Protein AF-S7VT51-F1 (afdb_monomer_lite)

Organism: NCBI:txid641526

Sequence (174 aa):
MLKELVNNEMNLPDLIRAFTEAAMELFPDYYGIKNATAALIGIPNNLDWDGMWDFLADYFRSNHGKEINEYSAKSIKVFSSIRHERFEDGVLTSESEVDRVINITFDNENNILVSIAPSLSPKKAAFKSGSEYKKSYVGFDPDYLFTVSFDDFNEIDSFMLEMPNRKLKIVYYD

pLDDT: mean 81.81, std 14.47, range [35.56, 97.94]

Structure (mmCIF, N/CA/C/O backbone):
data_AF-S7VT51-F1
#
_entry.id   AF-S7VT51-F1
#
loop_
_atom_site.group_PDB
_atom_site.id
_atom_site.type_symbol
_atom_site.label_atom_id
_atom_site.label_alt_id
_atom_site.label_comp_id
_atom_site.label_asym_id
_atom_site.label_entity_id
_atom_site.label_seq_id
_atom_site.pdbx_PDB_ins_code
_atom_site.Cartn_x
_atom_site.Cartn_y
_atom_site.Cartn_z
_atom_site.occupancy
_atom_site.B_iso_or_equiv
_atom_site.auth_seq_id
_atom_site.auth_comp_id
_atom_site.auth_asym_id
_atom_site.auth_atom_id
_atom_site.pdbx_PDB_model_num
ATOM 1 N N . MET A 1 1 ? 9.869 -3.082 -9.161 1.00 40.09 1 MET A N 1
ATOM 2 C CA . MET A 1 1 ? 8.892 -2.845 -10.251 1.00 40.09 1 MET A CA 1
ATOM 3 C C . MET A 1 1 ? 8.709 -4.031 -11.206 1.00 40.09 1 MET A C 1
ATOM 5 O O . MET A 1 1 ? 7.682 -4.681 -11.109 1.00 40.09 1 MET A O 1
ATOM 9 N N . LEU A 1 2 ? 9.660 -4.382 -12.090 1.00 35.56 2 LEU A N 1
ATOM 10 C CA . LEU A 1 2 ? 9.499 -5.558 -12.978 1.00 35.56 2 LEU A CA 1
ATOM 11 C C . LEU A 1 2 ? 9.599 -6.888 -12.214 1.00 35.56 2 LEU A C 1
ATOM 13 O O . LEU A 1 2 ? 8.804 -7.781 -12.460 1.00 35.56 2 LEU A O 1
ATOM 17 N N . LYS A 1 3 ? 10.484 -6.976 -11.210 1.00 37.00 3 LYS A N 1
ATOM 18 C CA . LYS A 1 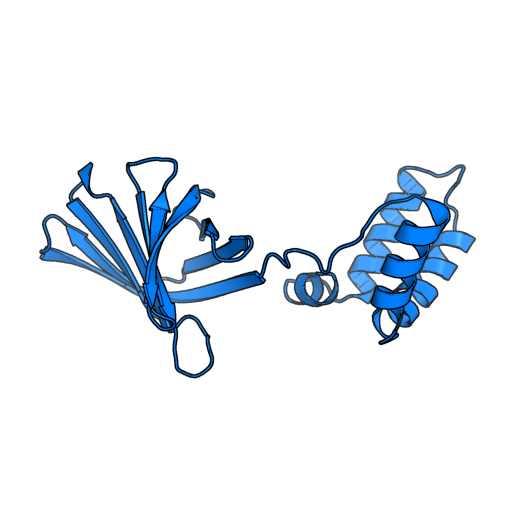3 ? 10.567 -8.135 -10.300 1.00 37.00 3 LYS A CA 1
ATOM 19 C C . LYS A 1 3 ? 9.333 -8.310 -9.396 1.00 37.00 3 LYS A C 1
ATOM 21 O O . LYS A 1 3 ? 9.067 -9.417 -8.961 1.00 37.00 3 LYS A O 1
ATOM 26 N N . GLU A 1 4 ? 8.560 -7.252 -9.146 1.00 42.16 4 GLU A N 1
ATOM 27 C CA . GLU A 1 4 ? 7.354 -7.310 -8.294 1.00 42.16 4 GLU A CA 1
ATOM 28 C C . GLU A 1 4 ? 6.089 -7.645 -9.096 1.00 42.16 4 GLU A C 1
ATOM 30 O O . GLU A 1 4 ? 5.199 -8.311 -8.580 1.00 42.16 4 GLU A O 1
ATOM 35 N N . LEU A 1 5 ? 6.031 -7.267 -10.380 1.00 40.69 5 LEU A N 1
ATOM 36 C CA . LEU A 1 5 ? 4.978 -7.706 -11.308 1.00 40.69 5 LEU A CA 1
ATOM 37 C C . LEU A 1 5 ? 5.029 -9.216 -11.604 1.00 40.69 5 LEU A C 1
ATOM 39 O O . LEU A 1 5 ? 4.031 -9.783 -12.031 1.00 40.69 5 LEU A O 1
ATOM 43 N N . VAL A 1 6 ? 6.169 -9.865 -11.351 1.00 47.66 6 VAL A N 1
ATOM 44 C CA . VAL A 1 6 ? 6.380 -11.312 -11.548 1.00 47.66 6 VAL A CA 1
ATOM 45 C C . VAL A 1 6 ? 5.708 -12.158 -10.455 1.00 47.66 6 VAL A C 1
ATOM 47 O O . VAL A 1 6 ? 5.548 -13.363 -10.628 1.00 47.66 6 VAL A O 1
ATOM 50 N N . ASN A 1 7 ? 5.251 -11.542 -9.358 1.00 45.38 7 ASN A N 1
ATOM 51 C CA . ASN A 1 7 ? 4.660 -12.256 -8.223 1.00 45.38 7 ASN A CA 1
ATOM 52 C C . ASN A 1 7 ? 3.127 -12.375 -8.251 1.00 45.38 7 ASN A C 1
ATOM 54 O O . ASN A 1 7 ? 2.559 -12.866 -7.283 1.00 45.38 7 ASN A O 1
ATOM 58 N N . ASN A 1 8 ? 2.447 -11.998 -9.340 1.00 47.66 8 ASN A N 1
ATOM 59 C CA . ASN A 1 8 ? 1.033 -12.339 -9.533 1.00 47.66 8 ASN A CA 1
ATOM 60 C C . ASN A 1 8 ? 0.776 -12.833 -10.970 1.00 47.66 8 ASN A C 1
ATOM 62 O O . ASN A 1 8 ? 0.739 -12.065 -11.927 1.00 47.66 8 ASN A O 1
ATOM 66 N N . GLU A 1 9 ? 0.622 -14.155 -11.076 1.00 53.66 9 GLU A N 1
ATOM 67 C CA . GLU A 1 9 ? 0.095 -14.969 -12.189 1.00 53.66 9 GLU A CA 1
ATOM 68 C C . GLU A 1 9 ? 0.837 -15.022 -13.544 1.00 53.66 9 GLU A C 1
ATOM 70 O O . GLU A 1 9 ? 0.555 -15.931 -14.324 1.00 53.66 9 GLU A O 1
ATOM 75 N N . MET A 1 10 ? 1.846 -14.186 -13.823 1.00 50.75 10 MET A N 1
ATOM 76 C CA . MET A 1 10 ? 2.721 -14.359 -15.001 1.00 50.75 10 MET A CA 1
ATOM 77 C C . MET A 1 10 ? 4.202 -14.325 -14.633 1.00 50.75 10 MET A C 1
ATOM 79 O O . MET A 1 10 ? 4.702 -13.346 -14.083 1.00 50.75 10 MET A O 1
ATOM 83 N N . ASN A 1 11 ? 4.934 -15.378 -15.005 1.00 72.12 11 ASN A N 1
ATOM 84 C CA . ASN A 1 11 ? 6.390 -15.374 -14.904 1.00 72.12 11 ASN A CA 1
ATOM 85 C C . ASN A 1 11 ? 6.992 -14.320 -15.868 1.00 72.12 11 ASN A C 1
ATOM 87 O O . ASN A 1 11 ? 6.387 -13.952 -16.876 1.00 72.12 11 ASN A O 1
ATOM 91 N N . LEU A 1 12 ? 8.192 -13.813 -15.558 1.00 69.88 12 LEU A N 1
ATOM 92 C CA . LEU A 1 12 ? 8.875 -12.786 -16.363 1.00 69.88 12 LEU A CA 1
ATOM 93 C C . LEU A 1 12 ? 8.956 -13.135 -17.870 1.00 69.88 12 LEU A C 1
ATOM 95 O O . LEU A 1 12 ? 8.692 -12.250 -18.686 1.00 69.88 12 LEU A O 1
ATOM 99 N N . PRO A 1 13 ? 9.263 -14.386 -18.272 1.00 77.19 13 PRO A N 1
ATOM 100 C CA . PRO A 1 13 ? 9.205 -14.799 -19.675 1.00 77.19 13 PRO A CA 1
ATOM 101 C C . PRO A 1 13 ? 7.842 -14.590 -20.349 1.00 77.19 13 PRO A C 1
ATOM 103 O O . PRO A 1 13 ? 7.794 -14.087 -21.472 1.00 77.19 13 PRO A O 1
ATOM 106 N N . ASP A 1 14 ? 6.743 -14.935 -19.678 1.00 78.69 14 ASP A N 1
ATOM 107 C CA . ASP A 1 14 ? 5.386 -14.768 -20.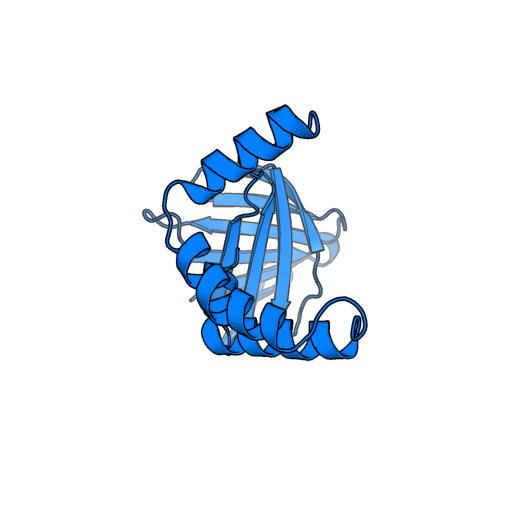205 1.00 78.69 14 ASP A CA 1
ATOM 108 C C . ASP A 1 14 ? 5.006 -13.292 -20.335 1.00 78.69 14 ASP A C 1
ATOM 110 O O . ASP A 1 14 ? 4.410 -12.895 -21.339 1.00 78.69 14 ASP A O 1
ATOM 114 N N . LEU A 1 15 ? 5.439 -12.455 -19.389 1.00 80.69 15 LEU A N 1
ATOM 115 C CA . LEU A 1 15 ? 5.250 -11.008 -19.469 1.00 80.69 15 LEU A CA 1
ATOM 116 C C . LEU A 1 15 ? 6.012 -10.399 -20.654 1.00 80.69 15 LEU A C 1
ATOM 118 O O . LEU A 1 15 ? 5.468 -9.570 -21.386 1.00 80.69 15 LEU A O 1
ATOM 122 N N . ILE A 1 16 ? 7.266 -10.809 -20.867 1.00 80.00 16 ILE A N 1
ATOM 123 C CA . ILE A 1 16 ? 8.062 -10.326 -22.000 1.00 80.00 16 ILE A CA 1
ATOM 124 C C . ILE A 1 16 ? 7.432 -10.788 -23.311 1.00 80.00 16 ILE A C 1
ATOM 126 O O . ILE A 1 16 ? 7.309 -9.993 -24.240 1.00 80.00 16 ILE A O 1
ATOM 130 N N . ARG A 1 17 ? 6.975 -12.041 -23.383 1.00 83.44 17 ARG A N 1
ATOM 131 C CA . ARG A 1 17 ? 6.271 -12.565 -24.553 1.00 83.44 17 ARG A CA 1
ATOM 132 C C . ARG A 1 17 ? 5.026 -11.737 -24.866 1.00 83.44 17 ARG A C 1
ATOM 134 O O . ARG A 1 17 ? 4.943 -11.213 -25.975 1.00 83.44 17 ARG A O 1
ATOM 141 N N . ALA A 1 18 ? 4.151 -11.518 -23.885 1.00 85.38 18 ALA A N 1
ATOM 142 C CA . ALA A 1 18 ? 2.954 -10.693 -24.041 1.00 85.38 18 ALA A CA 1
ATOM 143 C C . ALA A 1 18 ? 3.287 -9.260 -24.493 1.00 85.38 18 ALA A C 1
ATOM 145 O O . ALA A 1 18 ? 2.639 -8.725 -25.391 1.00 85.38 18 ALA A O 1
ATOM 146 N N . PHE A 1 19 ? 4.340 -8.652 -23.933 1.00 87.56 19 PHE A N 1
ATOM 147 C CA . PHE A 1 19 ? 4.834 -7.347 -24.376 1.00 87.56 19 PHE A CA 1
ATOM 148 C C . PHE A 1 19 ? 5.266 -7.365 -25.848 1.00 87.56 19 PHE A C 1
ATOM 150 O O . PHE A 1 19 ? 4.862 -6.492 -26.614 1.00 87.56 19 PHE A O 1
ATOM 157 N N . THR A 1 20 ? 6.074 -8.346 -26.257 1.00 87.88 20 THR A N 1
ATOM 158 C CA . THR A 1 20 ? 6.568 -8.419 -27.639 1.00 87.88 20 THR A CA 1
ATOM 159 C C . THR A 1 20 ? 5.455 -8.710 -28.642 1.00 87.88 20 THR A C 1
ATOM 161 O O . THR A 1 20 ? 5.463 -8.137 -29.728 1.00 87.88 20 THR A O 1
ATOM 164 N N . GLU A 1 21 ? 4.481 -9.546 -28.277 1.00 88.31 21 GLU A N 1
ATOM 165 C CA . GLU A 1 21 ? 3.302 -9.854 -29.091 1.00 88.31 21 GLU A CA 1
ATOM 166 C C . GLU A 1 21 ? 2.434 -8.603 -29.283 1.00 88.31 21 GLU A C 1
ATOM 168 O O . GLU A 1 21 ? 2.146 -8.226 -30.420 1.00 88.31 21 GLU A O 1
ATOM 173 N N . ALA A 1 22 ? 2.126 -7.884 -28.199 1.00 88.81 22 ALA A N 1
ATOM 174 C CA . ALA A 1 22 ? 1.375 -6.632 -28.265 1.00 88.81 22 ALA A CA 1
ATOM 175 C C . ALA A 1 22 ? 2.123 -5.536 -29.047 1.00 88.81 22 ALA A C 1
ATOM 177 O O . ALA A 1 22 ? 1.518 -4.785 -29.807 1.00 88.81 22 ALA A O 1
ATOM 178 N N . ALA A 1 23 ? 3.448 -5.437 -28.899 1.00 86.06 23 ALA A N 1
ATOM 179 C CA . ALA A 1 23 ? 4.251 -4.456 -29.628 1.00 86.06 23 ALA A CA 1
ATOM 180 C C . ALA A 1 23 ? 4.288 -4.735 -31.140 1.00 86.06 23 ALA A C 1
ATOM 182 O O . ALA A 1 23 ? 4.236 -3.789 -31.926 1.00 86.06 23 ALA A O 1
ATOM 183 N N . MET A 1 24 ? 4.336 -6.009 -31.549 1.00 89.50 24 MET A N 1
ATOM 184 C CA . MET A 1 24 ? 4.225 -6.396 -32.961 1.00 89.50 24 MET A CA 1
ATOM 185 C C . MET A 1 24 ? 2.844 -6.067 -33.542 1.00 89.50 24 MET A C 1
ATOM 187 O O . MET A 1 24 ? 2.757 -5.679 -34.704 1.00 89.50 24 MET A O 1
ATOM 191 N N . GLU A 1 25 ? 1.776 -6.195 -32.750 1.00 89.88 25 GLU A N 1
ATOM 192 C CA . GLU A 1 25 ? 0.415 -5.845 -33.175 1.00 89.88 25 GLU A CA 1
ATOM 193 C C . GLU A 1 25 ? 0.220 -4.327 -33.304 1.00 89.88 25 GLU A C 1
ATOM 195 O O . GLU A 1 25 ? -0.343 -3.848 -34.287 1.00 89.88 25 GLU A O 1
ATOM 200 N N . LEU A 1 26 ? 0.710 -3.560 -32.328 1.00 89.44 26 LEU A N 1
ATOM 201 C CA . LEU A 1 26 ? 0.520 -2.109 -32.272 1.00 89.44 26 LEU A CA 1
ATOM 202 C C . LEU A 1 26 ? 1.460 -1.338 -33.207 1.00 89.44 26 LEU A C 1
ATOM 204 O O . LEU A 1 26 ? 1.101 -0.260 -33.682 1.00 89.44 26 LEU A O 1
ATOM 208 N N . PHE A 1 27 ? 2.661 -1.863 -33.464 1.00 92.19 27 PHE A N 1
ATOM 209 C CA . PHE A 1 27 ? 3.703 -1.176 -34.231 1.00 92.19 27 PHE A CA 1
ATOM 210 C C . PHE A 1 27 ? 4.353 -2.080 -35.292 1.00 92.19 27 PHE A C 1
ATOM 212 O O . PHE A 1 27 ? 5.582 -2.201 -35.320 1.00 92.19 27 PHE A O 1
ATOM 219 N N . PRO A 1 28 ? 3.574 -2.690 -36.202 1.00 89.19 28 PRO A N 1
ATOM 220 C CA . PRO A 1 28 ? 4.074 -3.715 -37.122 1.00 89.19 28 PRO A CA 1
ATOM 221 C C . PRO A 1 28 ? 5.183 -3.218 -38.065 1.00 89.19 28 PRO A C 1
ATOM 223 O O . PRO A 1 28 ? 6.071 -3.987 -38.429 1.00 89.19 28 PRO A O 1
ATOM 226 N N . ASP A 1 29 ? 5.185 -1.927 -38.414 1.00 91.69 29 ASP A N 1
ATOM 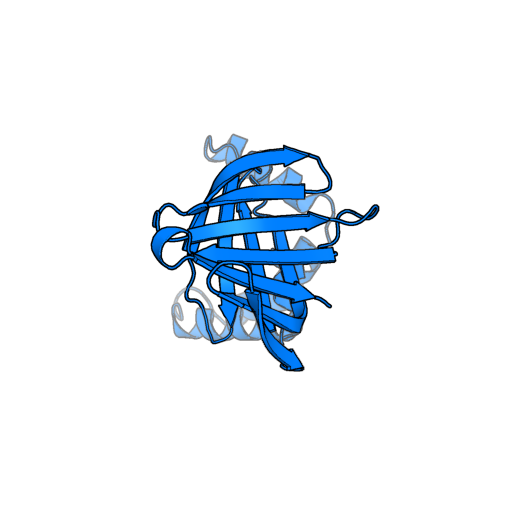227 C CA . ASP A 1 29 ? 6.193 -1.326 -39.303 1.00 91.69 29 ASP A CA 1
ATOM 228 C C . ASP A 1 29 ? 7.549 -1.074 -38.618 1.00 91.69 29 ASP A C 1
ATOM 230 O O . ASP A 1 29 ? 8.568 -0.896 -39.288 1.00 91.69 29 ASP A O 1
ATOM 234 N N . TYR A 1 30 ? 7.580 -1.059 -37.282 1.00 86.44 30 TYR A N 1
ATOM 235 C CA . TYR A 1 30 ? 8.757 -0.682 -36.485 1.00 86.44 30 TYR A CA 1
ATOM 236 C C . TYR A 1 30 ? 9.229 -1.788 -35.540 1.00 86.44 30 TYR A C 1
ATOM 238 O O . TYR A 1 30 ? 10.385 -1.790 -35.106 1.00 86.44 30 TYR A O 1
ATOM 246 N N . TYR A 1 31 ? 8.346 -2.729 -35.219 1.00 83.12 31 TYR A N 1
ATOM 247 C CA . TYR A 1 31 ? 8.578 -3.782 -34.251 1.00 83.12 31 TYR A CA 1
ATOM 248 C C . TYR A 1 31 ? 8.197 -5.133 -34.857 1.00 83.12 31 TYR A C 1
ATOM 250 O O . TYR A 1 31 ? 7.051 -5.562 -34.812 1.00 83.12 31 TYR A O 1
ATOM 258 N N . GLY A 1 32 ? 9.184 -5.799 -35.458 1.00 83.31 32 GLY A N 1
ATOM 259 C CA . GLY A 1 32 ? 9.005 -7.108 -36.084 1.00 83.31 32 GLY A CA 1
ATOM 260 C C . GLY A 1 32 ? 9.603 -8.254 -35.271 1.00 83.31 32 GLY A C 1
ATOM 261 O O . GLY A 1 32 ? 10.161 -8.070 -34.189 1.00 83.31 32 GLY A O 1
ATOM 262 N N . ILE A 1 33 ? 9.581 -9.451 -35.860 1.00 82.12 33 ILE A N 1
ATOM 263 C CA . ILE A 1 33 ? 10.078 -10.697 -35.247 1.00 82.12 33 ILE A CA 1
ATOM 264 C C . ILE A 1 33 ? 11.505 -10.544 -34.702 1.00 82.12 33 ILE A C 1
ATOM 266 O O . ILE A 1 33 ? 11.798 -10.997 -33.601 1.00 82.12 33 ILE A O 1
ATOM 270 N N . LYS A 1 34 ? 12.395 -9.859 -35.434 1.00 79.44 34 LYS A N 1
ATOM 271 C CA . LYS A 1 34 ? 13.780 -9.631 -34.989 1.00 79.44 34 LYS A CA 1
ATOM 272 C C . LYS A 1 34 ? 13.848 -8.845 -33.675 1.00 79.44 34 LYS A C 1
ATOM 274 O O . LYS A 1 34 ? 14.651 -9.181 -32.810 1.00 79.44 34 LYS A O 1
ATOM 279 N N . ASN A 1 35 ? 13.001 -7.829 -33.520 1.00 83.00 35 ASN A N 1
ATOM 280 C CA . ASN A 1 35 ? 12.918 -7.005 -32.317 1.00 83.00 35 ASN A CA 1
ATOM 281 C C . ASN A 1 35 ? 12.327 -7.809 -31.154 1.00 83.00 35 ASN A C 1
ATOM 283 O O . ASN A 1 35 ? 12.863 -7.750 -30.051 1.00 83.00 35 ASN A O 1
ATOM 287 N N . ALA A 1 36 ? 11.292 -8.611 -31.418 1.00 77.19 36 ALA A N 1
ATOM 288 C CA . ALA A 1 36 ? 10.697 -9.509 -30.432 1.00 77.19 36 ALA A CA 1
ATOM 289 C C . ALA A 1 36 ? 11.713 -10.544 -29.915 1.00 77.19 36 ALA A C 1
ATOM 291 O O . ALA A 1 36 ? 11.882 -10.704 -28.709 1.00 77.19 36 ALA A O 1
ATOM 292 N N . THR A 1 37 ? 12.467 -11.192 -30.812 1.00 77.62 37 THR A N 1
ATOM 293 C CA . THR A 1 37 ? 13.536 -12.131 -30.430 1.00 77.62 37 THR A CA 1
ATOM 294 C C . THR A 1 37 ? 14.631 -11.441 -29.617 1.00 77.62 37 THR A C 1
ATOM 296 O O . THR A 1 37 ? 15.085 -11.981 -28.610 1.00 77.62 37 THR A O 1
ATOM 299 N N . ALA A 1 38 ? 15.037 -10.232 -30.015 1.00 77.50 38 ALA A N 1
ATOM 300 C CA . ALA A 1 38 ? 16.021 -9.457 -29.268 1.00 77.50 38 ALA A CA 1
ATOM 301 C C . ALA A 1 38 ? 15.511 -9.062 -27.874 1.00 77.50 38 ALA A C 1
ATOM 303 O O . ALA A 1 38 ? 16.277 -9.107 -26.919 1.00 77.50 38 ALA A O 1
ATOM 304 N N . ALA A 1 39 ? 14.230 -8.721 -27.730 1.00 74.56 39 ALA A N 1
ATOM 305 C CA . ALA A 1 39 ? 13.623 -8.362 -26.452 1.00 74.56 39 ALA A CA 1
ATOM 306 C C . ALA A 1 39 ? 13.492 -9.562 -25.502 1.00 74.56 39 ALA A C 1
ATOM 308 O O . ALA A 1 39 ? 13.816 -9.431 -24.323 1.00 74.56 39 ALA A O 1
ATOM 309 N N . LEU A 1 40 ? 13.114 -10.739 -26.016 1.00 75.88 40 LEU A N 1
ATOM 310 C CA . LEU A 1 40 ? 13.027 -11.985 -25.241 1.00 75.88 40 LEU A CA 1
ATOM 311 C C . LEU A 1 40 ? 14.357 -12.381 -24.583 1.00 75.88 40 LEU A C 1
ATOM 313 O O . LEU A 1 40 ? 14.356 -12.982 -23.515 1.00 75.88 40 LEU A O 1
ATOM 317 N N . ILE A 1 41 ? 15.485 -12.028 -25.205 1.00 73.06 41 ILE A N 1
ATOM 318 C CA . ILE A 1 41 ? 16.833 -12.310 -24.689 1.00 73.06 41 ILE A CA 1
ATOM 319 C C . ILE A 1 41 ? 17.393 -11.106 -23.922 1.00 73.06 41 ILE A C 1
ATOM 321 O O . ILE A 1 41 ? 18.025 -11.249 -22.879 1.00 73.06 41 ILE A O 1
ATOM 325 N N . GLY A 1 42 ? 17.185 -9.900 -24.444 1.00 70.44 42 GLY A N 1
ATOM 326 C CA . GLY A 1 42 ? 17.784 -8.678 -23.928 1.00 70.44 42 GLY A CA 1
ATOM 327 C C . GLY A 1 42 ? 17.149 -8.203 -22.628 1.00 70.44 42 GLY A C 1
ATOM 328 O O . GLY A 1 42 ? 17.873 -7.763 -21.741 1.00 70.44 42 GLY A O 1
ATOM 329 N N . ILE A 1 43 ? 15.826 -8.298 -22.487 1.00 75.69 43 ILE A N 1
ATOM 330 C CA . ILE A 1 43 ? 15.129 -7.786 -21.301 1.00 75.69 43 ILE A CA 1
ATOM 331 C C . ILE A 1 43 ? 15.546 -8.541 -20.028 1.00 75.69 43 ILE A C 1
ATOM 333 O O . ILE A 1 43 ? 15.940 -7.861 -19.081 1.00 75.69 43 ILE A O 1
ATOM 337 N N . PRO A 1 44 ? 15.561 -9.890 -19.978 1.00 71.44 44 PRO A N 1
ATOM 338 C CA . PRO A 1 44 ? 16.026 -10.613 -18.793 1.00 71.44 44 PRO A CA 1
ATOM 339 C C . PRO A 1 44 ? 17.474 -10.263 -18.438 1.00 71.44 44 PRO A C 1
ATOM 341 O O . PRO A 1 44 ? 17.751 -9.857 -17.316 1.00 71.44 44 PRO A O 1
ATOM 344 N N . ASN A 1 45 ? 18.373 -10.285 -19.429 1.00 68.94 45 ASN A N 1
ATOM 345 C CA . ASN A 1 45 ? 19.795 -9.999 -19.220 1.00 68.94 45 ASN A CA 1
ATOM 346 C C . ASN A 1 45 ? 20.058 -8.579 -18.694 1.00 68.94 45 ASN A C 1
ATOM 348 O O . ASN A 1 45 ? 20.991 -8.376 -17.925 1.00 68.94 45 ASN A O 1
ATOM 352 N N . ASN A 1 46 ? 19.258 -7.590 -19.104 1.00 70.31 46 ASN A N 1
ATOM 353 C CA . ASN A 1 46 ? 19.380 -6.227 -18.584 1.00 70.31 46 ASN A CA 1
ATOM 354 C C . ASN A 1 46 ? 18.775 -6.089 -17.179 1.00 70.31 46 ASN A C 1
ATOM 356 O O . ASN A 1 46 ? 19.283 -5.312 -16.382 1.00 70.31 46 ASN A O 1
ATOM 360 N N . LEU A 1 47 ? 17.714 -6.833 -16.851 1.00 66.75 47 LEU A N 1
ATOM 361 C CA . LEU A 1 47 ? 17.110 -6.824 -15.511 1.00 66.75 47 LEU A CA 1
ATOM 362 C C . LEU A 1 47 ? 17.947 -7.571 -14.465 1.00 66.75 47 LEU A C 1
ATOM 364 O O . LEU A 1 47 ? 17.861 -7.244 -13.279 1.00 66.75 47 LEU A O 1
ATOM 368 N N . ASP A 1 48 ? 18.733 -8.550 -14.905 1.00 65.19 48 ASP A N 1
ATOM 369 C CA . ASP A 1 48 ? 19.692 -9.290 -14.080 1.00 65.19 48 ASP A CA 1
ATOM 370 C C . ASP A 1 48 ? 21.048 -8.581 -13.962 1.00 65.19 48 ASP A C 1
ATOM 372 O O . ASP A 1 48 ? 21.905 -9.002 -13.188 1.00 65.19 48 ASP A O 1
ATOM 376 N N . TRP A 1 49 ? 21.263 -7.497 -14.711 1.00 68.50 49 TRP A N 1
ATOM 377 C CA . TRP A 1 49 ? 22.483 -6.713 -14.607 1.00 68.50 49 TRP A CA 1
ATOM 378 C C . TRP A 1 49 ? 22.390 -5.710 -13.452 1.00 68.50 49 TRP A C 1
ATOM 380 O O . TRP A 1 49 ? 21.687 -4.704 -13.540 1.00 68.50 49 TRP A O 1
ATOM 390 N N . ASP A 1 50 ? 23.167 -5.953 -12.394 1.00 57.53 50 ASP A N 1
ATOM 391 C CA . ASP A 1 50 ? 23.183 -5.126 -11.176 1.00 57.53 50 ASP A CA 1
ATOM 392 C C . ASP A 1 50 ? 23.462 -3.632 -11.440 1.00 57.53 50 ASP A C 1
ATOM 394 O O . ASP A 1 50 ? 22.913 -2.774 -10.756 1.00 57.53 50 ASP A O 1
ATOM 398 N N . GLY A 1 51 ? 24.262 -3.301 -12.462 1.00 65.62 51 GLY A N 1
ATOM 399 C CA . GLY A 1 51 ? 24.611 -1.918 -12.825 1.00 65.62 51 GLY A CA 1
ATOM 400 C C . GLY A 1 51 ? 23.656 -1.242 -13.816 1.00 65.62 51 GLY A C 1
ATOM 401 O O . GLY A 1 51 ? 23.919 -0.123 -14.256 1.00 65.62 51 GLY A O 1
ATOM 402 N N . MET A 1 52 ? 22.567 -1.907 -14.214 1.00 76.12 52 MET A N 1
ATOM 403 C CA . MET A 1 52 ? 21.650 -1.392 -15.234 1.00 76.12 52 MET A CA 1
ATOM 404 C C . MET A 1 52 ? 20.954 -0.100 -14.799 1.00 76.12 52 MET A C 1
ATOM 406 O O . MET A 1 52 ? 20.818 0.829 -15.597 1.00 76.12 52 MET A O 1
ATOM 410 N N . TRP A 1 53 ? 20.536 -0.019 -13.536 1.00 70.94 53 TRP A N 1
ATOM 411 C CA . TRP A 1 53 ? 19.826 1.151 -13.022 1.00 70.94 53 TRP A CA 1
ATOM 412 C C . TRP A 1 53 ? 20.720 2.386 -12.962 1.00 70.94 53 TRP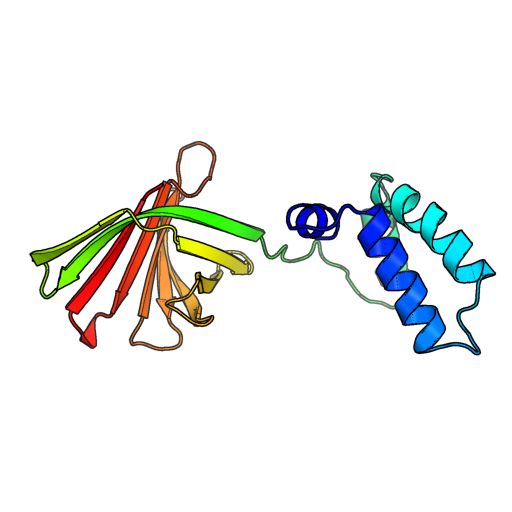 A C 1
ATOM 414 O O . TRP A 1 53 ? 20.298 3.454 -13.411 1.00 70.94 53 TRP A O 1
ATOM 424 N N . ASP A 1 54 ? 21.966 2.216 -12.517 1.00 71.31 54 ASP A N 1
ATOM 425 C CA . ASP A 1 54 ? 22.977 3.274 -12.515 1.00 71.31 54 ASP A CA 1
ATOM 426 C C . ASP A 1 54 ? 23.270 3.750 -13.941 1.00 71.31 54 ASP A C 1
ATOM 428 O O . ASP A 1 54 ? 23.257 4.950 -14.220 1.00 71.31 54 ASP A O 1
ATOM 432 N N . PHE A 1 55 ? 23.430 2.812 -14.882 1.00 76.50 55 PHE A N 1
ATOM 433 C CA . PHE A 1 55 ? 23.629 3.135 -16.294 1.00 76.50 55 PHE A CA 1
ATOM 434 C C . PHE A 1 55 ? 22.465 3.946 -16.879 1.00 76.50 55 PHE A C 1
ATOM 436 O O . PHE A 1 55 ? 22.695 4.920 -17.598 1.00 76.50 55 PHE A O 1
ATOM 443 N N . LEU A 1 56 ? 21.212 3.574 -16.590 1.00 77.12 56 LEU A N 1
ATOM 444 C CA . LEU A 1 56 ? 20.047 4.327 -17.058 1.00 77.12 56 LEU A CA 1
ATOM 445 C C . LEU A 1 56 ? 19.994 5.719 -16.427 1.00 77.12 56 LEU A C 1
ATOM 447 O O . LEU A 1 56 ? 19.754 6.695 -17.141 1.00 77.12 56 LEU A O 1
ATOM 451 N N . ALA A 1 57 ? 20.236 5.824 -15.120 1.00 73.12 57 ALA A N 1
ATOM 452 C CA . ALA A 1 57 ? 20.270 7.107 -14.428 1.00 73.12 57 ALA A CA 1
ATOM 453 C C . ALA A 1 57 ? 21.309 8.047 -15.053 1.00 73.12 57 ALA A C 1
ATOM 455 O O . ALA A 1 57 ? 20.990 9.190 -15.397 1.00 73.12 57 ALA A O 1
ATOM 456 N N . ASP A 1 58 ? 22.511 7.533 -15.311 1.00 78.38 58 ASP A N 1
ATOM 457 C CA . ASP A 1 58 ? 23.580 8.262 -15.984 1.00 78.38 58 ASP A CA 1
ATOM 458 C C . ASP A 1 58 ? 23.220 8.634 -17.422 1.00 78.38 58 ASP A C 1
ATOM 460 O O . ASP A 1 58 ? 23.357 9.794 -17.812 1.00 78.38 58 ASP A O 1
ATOM 464 N N . TYR A 1 59 ? 22.706 7.688 -18.210 1.00 82.06 59 TYR A N 1
ATOM 465 C CA . TYR A 1 59 ? 22.335 7.922 -19.602 1.00 82.06 59 TYR A CA 1
ATOM 466 C C . TYR A 1 59 ? 21.291 9.038 -19.732 1.00 82.06 59 TYR A C 1
ATOM 468 O O . TYR A 1 59 ? 21.458 9.944 -20.553 1.00 82.06 59 TYR A O 1
ATOM 476 N N . PHE A 1 60 ? 20.221 9.001 -18.935 1.00 79.06 60 PHE A N 1
ATOM 477 C CA . PHE A 1 60 ? 19.159 10.007 -18.998 1.00 79.06 60 PHE A CA 1
ATOM 478 C C . PHE A 1 60 ? 19.615 11.368 -18.472 1.00 79.06 60 PHE A C 1
ATOM 480 O O . PHE A 1 60 ? 19.245 12.399 -19.048 1.00 79.06 60 PHE A O 1
ATOM 487 N N . ARG A 1 61 ? 20.474 11.384 -17.451 1.00 77.69 61 ARG A N 1
ATOM 488 C CA . ARG A 1 61 ? 21.088 12.614 -16.954 1.00 77.69 61 ARG A CA 1
ATOM 489 C C . ARG A 1 61 ? 21.971 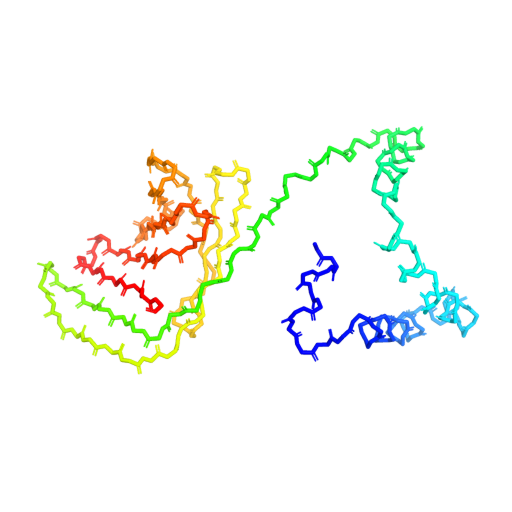13.250 -18.022 1.00 77.69 61 ARG A C 1
ATOM 491 O O . ARG A 1 61 ? 21.778 14.416 -18.358 1.00 77.69 61 ARG A O 1
ATOM 498 N N . SER A 1 62 ? 22.891 12.484 -18.601 1.00 83.38 62 SER A N 1
ATOM 499 C CA . SER A 1 62 ? 23.884 12.991 -19.551 1.00 83.38 62 SER A CA 1
ATOM 500 C C . SER A 1 62 ? 23.300 13.339 -20.920 1.00 83.38 62 SER A C 1
ATOM 502 O O . SER A 1 62 ? 23.695 14.344 -21.502 1.00 83.38 62 SER A O 1
ATOM 504 N N . ASN A 1 63 ? 22.363 12.543 -21.442 1.00 81.31 63 ASN A N 1
ATOM 505 C CA . ASN A 1 63 ? 21.861 12.718 -22.813 1.00 81.31 63 ASN A CA 1
ATOM 506 C C . ASN A 1 63 ? 20.544 13.489 -22.893 1.00 81.31 63 ASN A C 1
ATOM 508 O O . ASN A 1 63 ? 20.209 14.040 -23.942 1.00 81.31 63 ASN A O 1
ATOM 512 N N . HIS A 1 64 ? 19.779 13.521 -21.802 1.00 82.81 64 HIS A N 1
ATOM 513 C CA . HIS A 1 64 ? 18.454 14.134 -21.788 1.00 82.81 64 HIS A CA 1
ATOM 514 C C . HIS A 1 64 ? 18.285 15.198 -20.698 1.00 82.81 64 HIS A C 1
ATOM 516 O O . HIS A 1 64 ? 17.211 15.793 -20.624 1.00 82.81 64 HIS A O 1
ATOM 522 N N . GLY A 1 65 ? 19.308 15.453 -19.868 1.00 77.50 65 GLY A N 1
ATOM 523 C CA . GLY A 1 65 ? 19.227 16.401 -18.752 1.00 77.50 65 GLY A CA 1
ATOM 524 C C . GLY A 1 65 ? 18.175 16.013 -17.711 1.00 77.50 65 GLY A C 1
ATOM 525 O O . GLY A 1 65 ? 17.695 16.870 -16.974 1.00 77.50 65 GLY A O 1
ATOM 526 N N . LYS A 1 66 ? 17.757 14.742 -17.695 1.00 72.75 66 LYS A N 1
ATOM 527 C CA . LYS A 1 66 ? 16.727 14.226 -16.795 1.00 72.75 66 LYS A CA 1
ATOM 528 C C . LYS A 1 66 ? 17.399 13.487 -15.657 1.00 72.75 66 LYS A C 1
ATOM 530 O O . LYS A 1 66 ? 18.034 12.463 -15.883 1.00 72.75 66 LYS A O 1
ATOM 535 N N . GLU A 1 67 ? 17.217 13.978 -14.442 1.00 75.44 67 GLU A N 1
ATOM 536 C CA . GLU A 1 67 ? 17.573 13.208 -13.259 1.00 75.44 67 GLU A CA 1
ATOM 537 C C . GLU A 1 67 ? 16.547 12.094 -13.076 1.00 75.44 67 GLU A C 1
ATOM 539 O O . GLU A 1 67 ? 15.376 12.332 -12.774 1.00 75.44 67 GLU A O 1
ATOM 544 N N . ILE A 1 68 ? 17.001 10.858 -13.268 1.00 63.34 68 ILE A N 1
ATOM 545 C CA . ILE A 1 68 ? 16.379 9.721 -12.607 1.00 63.34 68 ILE A CA 1
ATOM 546 C C . ILE A 1 68 ? 16.972 9.748 -11.204 1.00 63.34 68 ILE A C 1
ATOM 548 O O . ILE A 1 68 ? 17.964 9.080 -10.928 1.00 63.34 68 ILE A O 1
ATOM 552 N N . ASN A 1 69 ? 16.414 10.596 -10.335 1.00 56.00 69 ASN A N 1
ATOM 553 C CA . ASN A 1 69 ? 16.594 10.390 -8.902 1.00 56.00 69 ASN A CA 1
ATOM 554 C C . ASN A 1 69 ? 16.221 8.935 -8.646 1.00 56.00 69 ASN A C 1
ATOM 556 O O . ASN A 1 69 ? 15.259 8.473 -9.278 1.00 56.00 69 ASN A O 1
ATOM 560 N N . GLU A 1 70 ? 16.967 8.227 -7.781 1.00 49.75 70 GLU A N 1
ATOM 561 C CA . GLU A 1 70 ? 16.452 7.007 -7.150 1.00 49.75 70 GLU A CA 1
ATOM 562 C C . GLU A 1 70 ? 14.973 7.251 -6.965 1.00 49.75 70 GLU A C 1
ATOM 564 O O . GLU A 1 70 ? 14.588 8.251 -6.343 1.00 49.75 70 GLU A O 1
ATOM 569 N N . TYR A 1 71 ? 14.166 6.471 -7.691 1.00 44.66 71 TYR A N 1
ATOM 570 C CA . TYR A 1 71 ? 12.734 6.668 -7.681 1.00 44.66 71 TYR A CA 1
ATOM 571 C C . TYR A 1 71 ? 12.382 6.844 -6.211 1.00 44.66 71 TYR A C 1
ATOM 573 O O . TYR A 1 71 ? 12.886 6.096 -5.371 1.00 44.66 71 TYR A O 1
ATOM 581 N N . SER A 1 72 ? 11.549 7.831 -5.900 1.00 45.84 72 SER A N 1
ATOM 582 C CA . SER A 1 72 ? 10.649 7.726 -4.766 1.00 45.84 72 SER A CA 1
ATOM 583 C C . SER A 1 72 ? 9.959 6.380 -4.925 1.00 45.84 72 SER A C 1
ATOM 585 O O . SER A 1 72 ? 8.955 6.281 -5.641 1.00 45.84 72 SER A O 1
ATOM 587 N N . ALA A 1 73 ? 10.621 5.312 -4.488 1.00 47.66 73 ALA A N 1
ATOM 588 C CA . ALA A 1 73 ? 10.291 3.974 -4.893 1.00 47.66 73 ALA A CA 1
ATOM 589 C C . ALA A 1 73 ? 9.008 3.776 -4.148 1.00 47.66 73 ALA A C 1
ATOM 591 O O . ALA A 1 73 ? 8.996 3.738 -2.918 1.00 47.66 73 ALA A O 1
ATOM 592 N N . LYS A 1 74 ? 7.911 3.832 -4.898 1.00 53.19 74 LYS A N 1
ATOM 593 C CA . LYS A 1 74 ? 6.622 3.610 -4.309 1.00 53.19 74 LYS A CA 1
ATOM 594 C C . LYS A 1 74 ? 6.684 2.192 -3.789 1.00 53.19 74 LYS A C 1
ATOM 596 O O . LYS A 1 74 ? 6.626 1.266 -4.592 1.00 53.19 74 LYS A O 1
ATOM 601 N N . SER A 1 75 ? 6.929 2.026 -2.495 1.00 68.62 75 SER A N 1
ATOM 602 C CA . SER A 1 75 ? 7.015 0.704 -1.914 1.00 68.62 75 SER A CA 1
ATOM 603 C C . SER A 1 75 ? 5.587 0.202 -1.859 1.00 68.62 75 SER A C 1
ATOM 605 O O . SER A 1 75 ? 4.687 0.849 -1.315 1.00 68.62 75 SER A O 1
ATOM 607 N N . ILE A 1 76 ? 5.349 -0.898 -2.558 1.00 71.88 76 ILE A N 1
ATOM 608 C CA . ILE A 1 76 ? 4.057 -1.561 -2.557 1.00 71.88 76 ILE A CA 1
ATOM 609 C C . ILE A 1 76 ? 4.179 -2.665 -1.521 1.00 71.88 76 ILE A C 1
ATOM 611 O O . ILE A 1 76 ? 4.976 -3.582 -1.687 1.00 71.88 76 ILE A O 1
ATOM 615 N N . LYS A 1 77 ? 3.397 -2.569 -0.451 1.00 77.50 77 LYS A N 1
ATOM 616 C CA . LYS A 1 77 ? 3.201 -3.672 0.483 1.00 77.50 77 LYS A CA 1
ATOM 617 C C . LYS A 1 77 ? 1.801 -4.233 0.280 1.00 77.50 77 LYS A C 1
ATOM 619 O O . LYS A 1 77 ? 0.818 -3.486 0.253 1.00 77.50 77 LYS A O 1
ATOM 624 N N . VAL A 1 78 ? 1.734 -5.547 0.102 1.00 78.56 78 VAL A N 1
ATOM 625 C CA . VAL A 1 78 ? 0.483 -6.300 0.038 1.00 78.56 78 VAL A CA 1
ATOM 626 C C . VAL A 1 78 ? 0.333 -7.023 1.363 1.00 78.56 78 VAL A C 1
ATOM 628 O O . VAL A 1 78 ? 1.206 -7.792 1.745 1.00 78.56 78 VAL A O 1
ATOM 631 N N . PHE A 1 79 ? -0.761 -6.743 2.059 1.00 81.75 79 PHE A N 1
ATOM 632 C CA . PHE A 1 79 ? -1.121 -7.394 3.308 1.00 81.75 79 PHE A CA 1
ATOM 633 C C . PHE A 1 79 ? -2.359 -8.251 3.061 1.00 81.75 79 PHE A C 1
ATOM 635 O O . PHE A 1 79 ? -3.411 -7.738 2.661 1.00 81.75 79 PHE A O 1
ATOM 642 N N . SER A 1 80 ? -2.210 -9.555 3.253 1.00 83.19 80 SER A N 1
ATOM 643 C CA . SER A 1 80 ? -3.321 -10.499 3.218 1.00 83.19 80 SER A CA 1
ATOM 644 C C . SER A 1 80 ? -3.858 -10.618 4.632 1.00 83.19 80 SER A C 1
ATOM 646 O O . SER A 1 80 ? -3.095 -10.829 5.559 1.00 83.19 80 SER A O 1
ATOM 648 N N . SER A 1 81 ? -5.158 -10.429 4.798 1.00 86.06 81 SER A N 1
ATOM 649 C CA . SER A 1 81 ? -5.827 -10.578 6.081 1.00 86.06 81 SER A CA 1
ATOM 650 C C . SER A 1 81 ? -6.815 -11.724 5.987 1.00 86.06 81 SER A C 1
ATOM 652 O O . SER A 1 81 ? -7.675 -11.709 5.104 1.00 86.06 81 SER A O 1
ATOM 654 N N . ILE A 1 82 ? -6.709 -12.684 6.905 1.00 87.38 82 ILE A N 1
ATOM 655 C CA . ILE A 1 82 ? -7.636 -13.820 7.011 1.00 87.38 82 ILE A CA 1
ATOM 656 C C . ILE A 1 82 ? -8.754 -13.554 8.023 1.00 87.38 82 ILE A C 1
ATOM 658 O O . ILE A 1 82 ? -9.795 -14.209 7.988 1.00 87.38 82 ILE A O 1
ATOM 662 N N . ARG A 1 83 ? -8.563 -12.582 8.928 1.00 93.25 83 ARG A N 1
ATOM 663 C CA . ARG A 1 83 ? -9.512 -12.253 9.997 1.00 93.25 83 ARG A CA 1
ATOM 664 C C . ARG A 1 83 ? -9.662 -10.751 10.173 1.00 93.25 83 ARG A C 1
ATOM 666 O O . ARG A 1 83 ? -8.683 -10.008 10.183 1.00 93.25 83 ARG A O 1
ATOM 673 N N . HIS A 1 84 ? -10.892 -10.294 10.388 1.00 93.75 84 HIS A N 1
ATOM 674 C CA . HIS A 1 84 ? -11.150 -8.886 10.657 1.00 93.75 84 HIS A CA 1
ATOM 675 C C . HIS A 1 84 ? -12.275 -8.644 11.665 1.00 93.75 84 HIS A C 1
ATOM 677 O O . HIS A 1 84 ? -13.303 -9.323 11.683 1.00 93.75 84 HIS A O 1
ATOM 683 N N . GLU A 1 85 ? -12.082 -7.617 12.488 1.00 97.38 85 GLU A N 1
ATOM 684 C CA . GLU A 1 85 ? -13.001 -7.188 13.540 1.00 97.38 85 GLU A CA 1
ATOM 685 C C . GLU A 1 85 ? -13.618 -5.838 13.179 1.00 97.38 85 GLU A C 1
ATOM 687 O O . GLU A 1 85 ? -12.912 -4.890 12.830 1.00 97.38 85 GLU A O 1
ATOM 692 N N . ARG A 1 86 ? -14.944 -5.727 13.285 1.00 97.00 86 ARG A N 1
ATOM 693 C CA . ARG A 1 86 ? -15.694 -4.489 13.051 1.00 97.00 86 ARG A CA 1
ATOM 694 C C . ARG A 1 86 ? -16.205 -3.932 14.365 1.00 97.00 86 ARG A C 1
ATOM 696 O O . ARG A 1 86 ? -16.916 -4.605 15.108 1.00 97.00 86 ARG A O 1
ATOM 703 N N . PHE A 1 87 ? -15.950 -2.655 14.580 1.00 97.88 87 PHE A N 1
ATOM 704 C CA . PHE A 1 87 ? -16.452 -1.894 15.704 1.00 97.88 87 PHE A CA 1
ATOM 705 C C . PHE A 1 87 ? -17.347 -0.762 15.209 1.00 97.88 87 PHE A C 1
ATOM 707 O O . PHE A 1 87 ? -16.977 -0.037 14.284 1.00 97.88 87 PHE A O 1
ATOM 714 N N . GLU A 1 88 ? -18.490 -0.582 15.858 1.00 96.31 88 GLU A N 1
ATOM 715 C CA . GLU A 1 88 ? -19.381 0.565 15.667 1.00 96.31 88 GLU A CA 1
ATOM 716 C C . GLU A 1 88 ? -19.598 1.224 17.026 1.00 96.31 88 GLU A C 1
ATOM 718 O O . GLU A 1 88 ? -19.788 0.535 18.027 1.00 96.31 88 GLU A O 1
ATOM 723 N N . ASP A 1 89 ? -19.462 2.551 17.091 1.00 94.81 89 ASP A N 1
ATOM 724 C CA . ASP A 1 89 ? -19.492 3.300 18.357 1.00 94.81 89 ASP A CA 1
ATOM 725 C C . ASP A 1 89 ? -18.490 2.756 19.407 1.00 94.81 89 ASP A C 1
ATOM 727 O O . ASP A 1 89 ? -18.688 2.868 20.615 1.00 94.81 89 ASP A O 1
ATOM 731 N N . GLY A 1 90 ? -17.384 2.159 18.945 1.00 92.31 90 GLY A N 1
ATOM 732 C CA . GLY A 1 90 ? -16.352 1.558 19.798 1.00 92.31 90 GLY A CA 1
ATOM 733 C C . GLY A 1 90 ? -16.682 0.160 20.336 1.00 92.31 90 GLY A C 1
ATOM 734 O O . GLY A 1 90 ? -15.841 -0.431 21.010 1.00 92.31 90 GLY A O 1
ATOM 735 N N . VAL A 1 91 ? -17.850 -0.395 20.013 1.00 95.69 91 VAL A N 1
ATOM 736 C CA . VAL A 1 91 ? -18.285 -1.736 20.427 1.00 95.69 91 VAL A CA 1
ATOM 737 C C . VAL A 1 91 ? -18.021 -2.731 19.303 1.00 95.69 91 VAL A C 1
ATOM 739 O O . VAL A 1 91 ? -18.336 -2.445 18.151 1.00 95.69 91 VAL A O 1
ATOM 742 N N . LEU A 1 92 ? -17.456 -3.901 19.619 1.00 96.06 92 LEU A N 1
ATOM 743 C CA . LEU A 1 92 ? -17.288 -4.991 18.652 1.00 96.06 92 LEU A CA 1
ATOM 744 C C . LEU A 1 92 ? -18.671 -5.477 18.188 1.00 96.06 92 LEU A C 1
ATOM 746 O O . LEU A 1 92 ? -19.480 -5.921 18.999 1.00 96.06 92 LEU A O 1
ATOM 750 N N . THR A 1 93 ? -18.941 -5.374 16.889 1.00 95.62 93 THR A N 1
ATOM 751 C CA . THR A 1 93 ? -20.237 -5.718 16.272 1.00 95.62 93 THR A CA 1
ATOM 752 C C . THR A 1 93 ? -20.168 -6.962 15.403 1.00 95.62 93 THR A C 1
ATOM 754 O O . THR A 1 93 ? -21.163 -7.671 15.270 1.00 95.62 93 THR A O 1
ATOM 757 N N . SER A 1 94 ? -19.007 -7.246 14.814 1.00 95.00 94 SER A N 1
ATOM 758 C CA . SER A 1 94 ? -18.800 -8.463 14.041 1.00 95.00 94 SER A CA 1
ATOM 759 C C . SER A 1 94 ? -17.337 -8.867 14.030 1.00 95.00 94 SER A C 1
ATOM 761 O O . SER A 1 94 ? -16.447 -8.019 13.994 1.00 95.00 94 SER A O 1
ATOM 763 N N . GLU A 1 95 ? -17.121 -10.167 13.935 1.00 95.00 95 GLU A N 1
ATOM 764 C CA . GLU A 1 95 ? -15.846 -10.784 13.603 1.00 95.00 95 GLU A CA 1
ATOM 765 C C . GLU A 1 95 ? -16.064 -11.664 12.373 1.00 95.00 95 GLU A C 1
ATOM 767 O O . GLU A 1 95 ? -17.159 -12.197 12.158 1.00 95.00 95 GLU A O 1
ATOM 772 N N . SER A 1 96 ? -15.079 -11.732 11.489 1.00 90.44 96 SER A N 1
ATOM 773 C CA . SER A 1 96 ? -15.198 -12.469 10.235 1.00 90.44 96 SER A CA 1
ATOM 774 C C . SER A 1 96 ? -13.858 -13.067 9.844 1.00 90.44 96 SER A C 1
ATOM 776 O O . SER A 1 96 ? -12.849 -12.367 9.837 1.00 90.44 96 SER A O 1
ATOM 778 N N . GLU A 1 97 ? -13.882 -14.348 9.489 1.00 91.31 97 GLU A N 1
ATOM 779 C CA . GLU A 1 97 ? -12.761 -15.087 8.907 1.00 91.31 97 GLU A CA 1
ATOM 780 C C . GLU A 1 97 ? -12.947 -15.118 7.387 1.00 91.31 97 GLU A C 1
ATOM 782 O O . GLU A 1 97 ? -13.524 -16.048 6.821 1.00 91.31 97 GLU A O 1
ATOM 787 N N . VAL A 1 98 ? -12.600 -14.013 6.732 1.00 84.06 98 VAL A N 1
ATOM 788 C CA . VAL A 1 98 ? -12.762 -13.843 5.287 1.00 84.06 98 VAL A CA 1
ATOM 789 C C . VAL A 1 98 ? -11.512 -13.193 4.735 1.00 84.06 98 VAL A C 1
ATOM 791 O O . VAL A 1 98 ? -11.108 -12.134 5.216 1.00 84.06 98 VAL A O 1
ATOM 794 N N . ASP A 1 99 ? -10.989 -13.772 3.657 1.00 80.50 99 ASP A N 1
ATOM 795 C CA . ASP A 1 99 ? -9.812 -13.251 2.981 1.00 80.50 99 ASP A CA 1
ATOM 796 C C . ASP A 1 99 ? -10.051 -11.840 2.428 1.00 80.50 99 ASP A C 1
ATOM 798 O O . ASP A 1 99 ? -11.018 -11.542 1.703 1.00 80.50 99 ASP A O 1
ATOM 802 N N . ARG A 1 100 ? -9.124 -10.951 2.772 1.00 82.88 100 ARG A N 1
ATOM 803 C CA . ARG A 1 100 ? -9.038 -9.582 2.273 1.00 82.88 100 ARG A CA 1
ATOM 804 C C . ARG A 1 100 ? -7.616 -9.307 1.836 1.00 82.88 100 ARG A C 1
ATOM 806 O O . ARG A 1 100 ? -6.673 -9.548 2.575 1.00 82.88 100 ARG A O 1
ATOM 813 N N . VAL A 1 101 ? -7.480 -8.729 0.649 1.00 83.12 101 VAL A N 1
ATOM 814 C CA . VAL A 1 101 ? -6.188 -8.243 0.162 1.00 83.12 101 VAL A CA 1
ATOM 815 C C . VAL A 1 101 ? -6.165 -6.734 0.307 1.00 83.12 101 VAL A C 1
ATOM 817 O O . VAL A 1 101 ? -6.984 -6.031 -0.295 1.00 83.12 101 VAL A O 1
ATOM 820 N N . ILE A 1 102 ? -5.234 -6.244 1.115 1.00 88.88 102 ILE A N 1
ATOM 821 C CA . ILE A 1 102 ? -5.025 -4.827 1.377 1.00 88.88 102 ILE A CA 1
ATOM 822 C C . ILE A 1 102 ? -3.753 -4.407 0.651 1.00 88.88 102 ILE A C 1
ATOM 824 O O . ILE A 1 102 ? -2.648 -4.810 1.005 1.00 88.88 102 ILE A O 1
ATOM 828 N N . ASN A 1 103 ? -3.913 -3.582 -0.381 1.00 79.88 103 ASN A N 1
ATOM 829 C CA . ASN A 1 103 ? -2.782 -3.029 -1.118 1.00 79.88 103 ASN A CA 1
ATOM 830 C C . ASN A 1 103 ? -2.470 -1.640 -0.575 1.00 79.88 103 ASN A C 1
ATOM 832 O O . ASN A 1 103 ? -3.333 -0.756 -0.634 1.00 79.88 103 ASN A O 1
ATOM 836 N N . ILE A 1 104 ? -1.241 -1.447 -0.097 1.00 87.38 104 ILE A N 1
ATOM 837 C CA . ILE A 1 104 ? -0.743 -0.167 0.400 1.00 87.38 104 ILE A CA 1
ATOM 838 C C . ILE A 1 104 ? 0.456 0.243 -0.443 1.00 87.38 104 ILE A C 1
ATOM 840 O O . ILE A 1 104 ? 1.477 -0.437 -0.484 1.00 87.38 104 ILE A O 1
ATOM 844 N N . THR A 1 105 ? 0.335 1.369 -1.133 1.00 84.38 105 THR A N 1
ATOM 845 C CA . THR A 1 105 ? 1.448 1.986 -1.854 1.00 84.38 105 THR A CA 1
ATOM 846 C C . THR A 1 105 ? 1.920 3.201 -1.081 1.00 84.38 105 THR A C 1
ATOM 848 O O . THR A 1 105 ? 1.149 4.148 -0.938 1.00 84.38 105 THR A O 1
ATOM 851 N N . PHE A 1 106 ? 3.164 3.200 -0.617 1.00 81.50 106 PHE A N 1
ATOM 852 C CA . PHE A 1 106 ? 3.771 4.356 0.039 1.00 81.50 106 PHE A CA 1
ATOM 853 C C . PHE A 1 106 ? 4.417 5.267 -0.999 1.00 81.50 106 PHE A C 1
ATOM 855 O O . PHE A 1 106 ? 5.036 4.797 -1.941 1.00 81.50 106 PHE A O 1
ATOM 862 N N . ASP A 1 107 ? 4.280 6.575 -0.834 1.00 78.00 107 ASP A N 1
ATOM 863 C CA . ASP A 1 107 ? 4.907 7.600 -1.665 1.00 78.00 107 ASP A CA 1
ATOM 864 C C . ASP A 1 107 ? 5.776 8.481 -0.763 1.00 78.00 107 ASP A C 1
ATOM 866 O O . ASP A 1 107 ? 5.267 9.367 -0.066 1.00 78.00 107 ASP A O 1
ATOM 870 N N . ASN A 1 108 ? 7.077 8.164 -0.717 1.00 65.88 108 ASN A N 1
ATOM 871 C CA . ASN A 1 108 ? 8.081 8.821 0.132 1.00 65.88 108 ASN A CA 1
ATOM 872 C C . ASN A 1 108 ? 7.659 8.965 1.604 1.00 65.88 108 ASN A C 1
ATOM 874 O O . ASN A 1 108 ? 7.859 10.021 2.198 1.00 65.88 108 ASN A O 1
ATOM 878 N N . GLU A 1 109 ? 6.998 7.942 2.159 1.00 66.88 109 GLU A N 1
ATOM 879 C CA . GLU A 1 109 ? 6.412 7.883 3.516 1.00 66.88 109 GLU A CA 1
ATOM 880 C C . GLU A 1 109 ? 5.327 8.926 3.852 1.00 66.88 109 GLU A C 1
ATOM 882 O O . GLU A 1 109 ? 4.549 8.723 4.785 1.00 66.88 109 GLU A O 1
ATOM 887 N N . ASN A 1 110 ? 5.231 10.006 3.077 1.00 77.75 110 ASN A N 1
ATOM 888 C CA . ASN A 1 110 ? 4.346 11.140 3.309 1.00 77.75 110 ASN A CA 1
ATOM 889 C C . ASN A 1 110 ? 2.916 10.874 2.865 1.00 77.75 110 ASN A C 1
ATOM 891 O O . ASN A 1 110 ? 1.988 11.419 3.452 1.00 77.75 110 ASN A O 1
ATOM 895 N N . ASN A 1 111 ? 2.719 10.076 1.819 1.00 86.75 111 ASN A N 1
ATOM 896 C CA . ASN A 1 111 ? 1.390 9.731 1.334 1.00 86.75 111 ASN A CA 1
ATOM 897 C C . ASN A 1 111 ? 1.273 8.228 1.124 1.00 86.75 111 ASN A C 1
ATOM 899 O O . ASN A 1 111 ? 2.256 7.549 0.835 1.00 86.75 111 ASN A O 1
ATOM 903 N N . ILE A 1 112 ? 0.047 7.724 1.223 1.00 89.88 112 ILE A N 1
ATOM 904 C CA . ILE A 1 112 ? -0.288 6.354 0.856 1.00 89.88 112 ILE A CA 1
ATOM 905 C C . ILE A 1 112 ? -1.468 6.309 -0.108 1.00 89.88 112 ILE A C 1
ATOM 907 O O . ILE A 1 112 ? -2.338 7.185 -0.111 1.00 89.88 112 ILE A O 1
ATOM 911 N N . LEU A 1 113 ? -1.508 5.252 -0.912 1.00 87.06 113 LEU A N 1
ATOM 912 C CA . LEU A 1 113 ? -2.687 4.807 -1.642 1.00 87.06 113 LEU A CA 1
ATOM 913 C C . LEU A 1 113 ? -3.105 3.445 -1.081 1.00 87.06 113 LEU A C 1
ATOM 915 O O . LEU A 1 113 ? -2.316 2.506 -1.124 1.00 87.06 113 LEU A O 1
ATOM 919 N N . VAL A 1 114 ? -4.331 3.348 -0.569 1.00 89.19 114 VAL A N 1
ATOM 920 C CA . VAL A 1 114 ? -4.880 2.133 0.050 1.00 89.19 114 VAL A CA 1
ATOM 921 C C . VAL A 1 114 ? -6.046 1.611 -0.769 1.00 89.19 114 VAL A C 1
ATOM 923 O O . VAL A 1 114 ? -6.939 2.380 -1.116 1.00 89.19 114 VAL A O 1
ATOM 926 N N . SER A 1 115 ? -6.096 0.305 -1.008 1.00 86.31 115 SER A N 1
ATOM 927 C CA . SER A 1 115 ? -7.308 -0.387 -1.469 1.00 86.31 115 SER A CA 1
ATOM 928 C C . SER A 1 115 ? -7.506 -1.687 -0.700 1.00 86.31 115 SER A C 1
ATOM 930 O O . SER A 1 115 ? -6.530 -2.285 -0.255 1.00 86.31 115 SER A O 1
ATOM 932 N N . ILE A 1 116 ? -8.760 -2.114 -0.551 1.00 87.94 116 ILE A N 1
ATOM 933 C CA . ILE A 1 116 ? -9.121 -3.374 0.108 1.00 87.94 116 ILE A CA 1
ATOM 934 C C . ILE A 1 116 ? -10.014 -4.139 -0.857 1.00 87.94 116 ILE A C 1
ATOM 936 O O . ILE A 1 116 ? -11.131 -3.709 -1.140 1.00 87.94 116 ILE A O 1
ATOM 940 N N . ALA A 1 117 ? -9.540 -5.255 -1.395 1.00 79.38 117 ALA A N 1
ATOM 941 C CA . ALA A 1 117 ? -10.348 -6.064 -2.293 1.00 79.38 117 ALA A CA 1
ATOM 942 C C . ALA A 1 117 ? -11.344 -6.923 -1.487 1.00 79.38 117 ALA A C 1
ATOM 944 O O . ALA A 1 117 ? -10.932 -7.592 -0.535 1.00 79.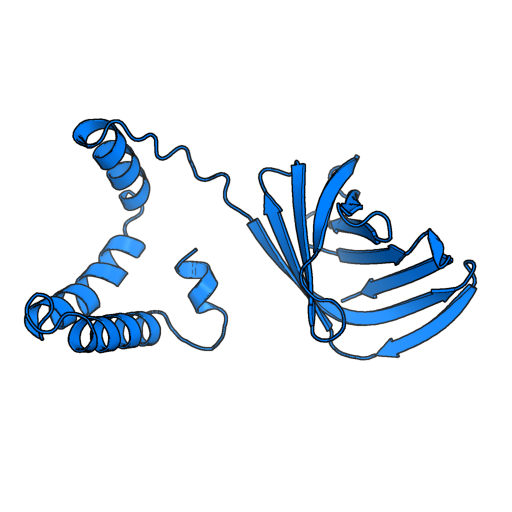38 117 ALA A O 1
ATOM 945 N N . PRO A 1 118 ? -12.648 -6.943 -1.835 1.00 81.81 118 PRO A N 1
ATOM 946 C CA . PRO A 1 118 ? -13.356 -6.141 -2.842 1.00 81.81 118 PRO A CA 1
ATOM 947 C C . PRO A 1 118 ? -14.059 -4.890 -2.261 1.00 81.81 118 PRO A C 1
ATOM 949 O O . PRO A 1 118 ? -14.835 -4.241 -2.956 1.00 81.81 118 PRO A O 1
ATOM 952 N N . SER A 1 119 ? -13.875 -4.586 -0.974 1.00 83.19 119 SER A N 1
ATOM 953 C CA . SER A 1 119 ? -14.738 -3.685 -0.197 1.00 83.19 119 SER A CA 1
ATOM 954 C C . SER A 1 119 ? -14.379 -2.195 -0.248 1.00 83.19 119 SER A C 1
ATOM 956 O O . SER A 1 119 ? -15.221 -1.367 0.101 1.00 83.19 119 SER A O 1
ATOM 958 N N . LEU A 1 120 ? -13.165 -1.826 -0.664 1.00 84.00 120 LEU A N 1
ATOM 959 C CA . LEU A 1 120 ? -12.707 -0.439 -0.706 1.00 84.00 120 LEU A CA 1
ATOM 960 C C . LEU A 1 120 ? -11.910 -0.152 -1.982 1.00 84.00 120 LEU A C 1
ATOM 962 O O . LEU A 1 120 ? -10.786 -0.627 -2.162 1.00 84.00 120 LEU A O 1
ATOM 966 N N . SER A 1 121 ? -12.474 0.703 -2.836 1.00 84.62 121 SER A N 1
ATOM 967 C CA . SER A 1 121 ? -11.763 1.298 -3.972 1.00 84.62 121 SER A CA 1
ATOM 968 C C . SER A 1 121 ? -10.544 2.106 -3.502 1.00 84.62 121 SER A C 1
ATOM 970 O O . SER A 1 121 ? -10.600 2.653 -2.401 1.00 84.62 121 SER A O 1
ATOM 972 N N . PRO A 1 122 ? -9.512 2.306 -4.339 1.00 86.25 122 PRO A N 1
ATOM 973 C CA . PRO A 1 122 ? -8.325 3.066 -3.963 1.00 86.25 122 PRO A CA 1
ATOM 974 C C . PRO A 1 122 ? -8.621 4.443 -3.338 1.00 86.25 122 PRO A C 1
ATOM 976 O O . PRO A 1 122 ? -9.347 5.260 -3.910 1.00 86.25 122 PRO A O 1
ATOM 979 N N . LYS A 1 123 ? -8.025 4.717 -2.175 1.00 89.38 123 LYS A N 1
ATOM 980 C CA . LYS A 1 123 ? -8.104 5.987 -1.440 1.00 89.38 123 LYS A CA 1
ATOM 981 C C . LYS A 1 123 ? -6.705 6.526 -1.172 1.00 89.38 123 LYS A C 1
ATOM 983 O O . LYS A 1 123 ? -5.826 5.791 -0.732 1.00 89.38 123 LYS A O 1
ATOM 988 N N . LYS A 1 124 ? -6.506 7.819 -1.437 1.00 88.62 124 LYS A N 1
ATOM 989 C CA . LYS A 1 124 ? -5.272 8.533 -1.087 1.00 88.62 124 LYS A CA 1
ATOM 990 C C . LYS A 1 124 ? -5.363 9.076 0.333 1.00 88.62 124 LYS A C 1
ATOM 992 O O . LYS A 1 124 ? -6.418 9.584 0.720 1.00 88.62 124 LYS A O 1
ATOM 997 N N . ALA A 1 125 ? -4.260 9.017 1.065 1.00 93.94 125 ALA A N 1
ATOM 998 C CA . ALA A 1 125 ? -4.141 9.573 2.404 1.00 93.94 125 ALA A CA 1
ATOM 999 C C . ALA A 1 125 ? -2.755 10.188 2.630 1.00 93.94 125 ALA A C 1
ATOM 1001 O O . ALA A 1 125 ? -1.772 9.711 2.069 1.00 93.94 125 ALA A O 1
ATOM 1002 N N . ALA A 1 126 ? -2.691 11.234 3.451 1.00 93.25 126 ALA A N 1
ATOM 1003 C CA . ALA A 1 126 ? -1.456 11.879 3.887 1.00 93.25 126 ALA A CA 1
ATOM 1004 C C . ALA A 1 126 ? -1.067 11.390 5.281 1.00 93.25 126 ALA A C 1
ATOM 1006 O O . ALA A 1 126 ? -1.931 11.151 6.125 1.00 93.25 126 ALA A O 1
ATOM 1007 N N . PHE A 1 127 ? 0.230 11.276 5.537 1.00 94.56 127 PHE A N 1
ATOM 1008 C CA . PHE A 1 127 ? 0.774 10.980 6.851 1.00 94.56 127 PHE A CA 1
ATOM 1009 C C . PHE A 1 127 ? 0.297 12.028 7.851 1.00 94.56 127 PHE A C 1
ATOM 1011 O O . PHE A 1 127 ? 0.355 13.233 7.604 1.00 94.56 127 PHE A O 1
ATOM 1018 N N . LYS A 1 128 ? -0.204 11.548 8.986 1.00 94.75 128 LYS A N 1
ATOM 1019 C CA . LYS A 1 128 ? -0.707 12.389 10.068 1.00 94.75 128 LYS A CA 1
ATOM 1020 C C . LYS A 1 128 ? 0.267 12.391 11.237 1.00 94.75 128 LYS A C 1
ATOM 1022 O O . LYS A 1 128 ? 0.672 13.451 11.703 1.00 94.75 128 LYS A O 1
ATOM 1027 N N . SER A 1 129 ? 0.602 11.206 11.732 1.00 94.38 129 SER A N 1
ATOM 1028 C CA . SER A 1 129 ? 1.510 11.004 12.861 1.00 94.38 129 SER A CA 1
ATOM 1029 C C . SER A 1 129 ? 1.808 9.518 13.040 1.00 94.38 129 SER A C 1
ATOM 1031 O O . SER A 1 129 ? 1.067 8.664 12.549 1.00 94.38 129 SER A O 1
ATOM 1033 N N . GLY A 1 130 ? 2.862 9.193 13.783 1.00 92.19 130 GLY A N 1
ATOM 1034 C CA . GLY A 1 130 ? 3.197 7.811 14.098 1.00 92.19 130 GLY A CA 1
ATOM 1035 C C . GLY A 1 130 ? 4.629 7.634 14.579 1.00 92.19 130 GLY A C 1
ATOM 1036 O O . GLY A 1 130 ? 5.372 8.606 14.711 1.00 92.19 130 GLY A O 1
ATOM 1037 N N . SER A 1 131 ? 4.987 6.381 14.820 1.00 90.44 131 SER A N 1
ATOM 1038 C CA . SER A 1 131 ? 6.352 5.893 15.016 1.00 90.44 131 SER A CA 1
ATOM 1039 C C . SER A 1 131 ? 6.738 4.954 13.868 1.00 90.44 131 SER A C 1
ATOM 1041 O O . SER A 1 131 ? 5.965 4.763 12.927 1.00 90.44 131 SER A O 1
ATOM 1043 N N . GLU A 1 132 ? 7.922 4.347 13.947 1.00 87.00 132 GLU A N 1
ATOM 1044 C CA . GLU A 1 132 ? 8.356 3.315 12.998 1.00 87.00 132 GLU A CA 1
ATOM 1045 C C . GLU A 1 132 ? 7.410 2.098 12.973 1.00 87.00 132 GLU A C 1
ATOM 1047 O O . GLU A 1 132 ? 7.021 1.668 11.894 1.00 87.00 132 GLU A O 1
ATOM 1052 N N . TYR A 1 133 ? 6.921 1.645 14.134 1.00 92.06 133 TYR A N 1
ATOM 1053 C CA . TYR A 1 133 ? 6.025 0.480 14.253 1.00 92.06 133 TYR A CA 1
ATOM 1054 C C . TYR A 1 133 ? 4.544 0.786 14.037 1.00 92.06 133 TYR A C 1
ATOM 1056 O O . TYR A 1 133 ? 3.721 -0.123 13.982 1.00 92.06 133 TYR A O 1
ATOM 1064 N N . LYS A 1 134 ? 4.146 2.062 13.993 1.00 95.75 134 LYS A N 1
ATOM 1065 C CA . LYS A 1 134 ? 2.732 2.424 13.857 1.00 95.75 134 LYS A CA 1
ATOM 1066 C C . LYS A 1 134 ? 2.565 3.786 13.216 1.00 95.75 134 LYS A C 1
ATOM 1068 O O . LYS A 1 134 ? 2.795 4.811 13.859 1.00 95.75 134 LYS A O 1
ATOM 1073 N N . LYS A 1 135 ? 2.094 3.807 11.971 1.00 95.50 135 LYS A N 1
ATOM 1074 C CA . LYS A 1 135 ? 1.893 5.031 11.183 1.00 95.50 135 LYS A CA 1
ATOM 1075 C C . LYS A 1 135 ? 0.407 5.264 10.922 1.00 95.50 135 LYS A C 1
ATOM 1077 O O . LYS A 1 135 ? -0.305 4.349 10.517 1.00 95.50 135 LYS A O 1
ATOM 1082 N N . SER A 1 136 ? -0.061 6.491 11.145 1.00 96.94 136 SER A N 1
ATOM 1083 C CA . SER A 1 136 ? -1.437 6.913 10.867 1.00 96.94 136 SER A CA 1
ATOM 1084 C C . SER A 1 136 ? -1.496 7.894 9.698 1.00 96.94 136 SER A C 1
ATOM 1086 O O . SER A 1 136 ? -0.639 8.770 9.553 1.00 96.94 136 SER A O 1
ATOM 1088 N N . TYR A 1 137 ? -2.535 7.757 8.879 1.00 96.62 137 TYR A N 1
ATOM 1089 C CA . TYR A 1 137 ? -2.722 8.500 7.641 1.00 96.62 137 TYR A CA 1
ATOM 1090 C C . TYR A 1 137 ? -4.159 9.004 7.531 1.00 96.62 137 TYR A C 1
ATOM 1092 O O . TYR A 1 137 ? -5.108 8.230 7.652 1.00 96.62 137 TYR A O 1
ATOM 1100 N N . VAL A 1 138 ? -4.329 10.301 7.280 1.00 96.62 138 VAL A N 1
ATOM 1101 C CA . VAL A 1 138 ? -5.634 10.933 7.064 1.00 96.62 138 VAL A CA 1
ATOM 1102 C C . VAL A 1 138 ? -5.989 10.917 5.583 1.00 96.62 138 VAL A C 1
ATOM 1104 O O . VAL A 1 138 ? -5.210 11.364 4.741 1.00 96.62 138 VAL A O 1
ATOM 1107 N N . GLY A 1 139 ? -7.161 10.378 5.256 1.00 94.12 139 GLY A N 1
ATOM 1108 C CA . GLY A 1 139 ? -7.674 10.349 3.895 1.00 94.12 139 GLY A CA 1
ATOM 1109 C C . GLY A 1 139 ? -7.835 11.754 3.320 1.00 94.12 139 GLY A C 1
ATOM 1110 O O . GLY A 1 139 ? -8.210 12.695 4.015 1.00 94.12 139 GLY A O 1
ATOM 1111 N N . PHE A 1 140 ? -7.585 11.892 2.019 1.00 88.38 140 PHE A N 1
ATOM 1112 C CA . PHE A 1 140 ? -7.973 13.101 1.279 1.00 88.38 140 PHE A CA 1
ATOM 1113 C C . PHE A 1 140 ? -9.501 13.211 1.212 1.00 88.38 140 PHE A C 1
ATOM 1115 O O . PHE A 1 140 ? -10.058 14.301 1.127 1.00 88.38 140 PHE A O 1
ATOM 1122 N N . ASP A 1 141 ? -10.159 12.054 1.264 1.00 89.38 141 ASP A N 1
ATOM 1123 C CA . ASP A 1 141 ? -11.546 11.911 1.662 1.00 89.38 141 ASP A CA 1
ATOM 1124 C C . ASP A 1 141 ? -11.597 11.890 3.207 1.00 89.38 141 ASP A C 1
ATOM 1126 O O . ASP A 1 141 ? -11.125 10.917 3.806 1.00 89.38 141 ASP A O 1
ATOM 1130 N N . PRO A 1 142 ? -12.104 12.953 3.863 1.00 87.94 142 PRO A N 1
ATOM 1131 C CA . PRO A 1 142 ? -12.041 13.115 5.318 1.00 87.94 142 PRO A CA 1
ATOM 1132 C C . PRO A 1 142 ? -12.899 12.101 6.084 1.00 87.94 142 PRO A C 1
ATOM 1134 O O . PRO A 1 142 ? -12.789 12.007 7.306 1.00 87.94 142 PRO A O 1
ATOM 1137 N N . ASP A 1 143 ? -13.719 11.316 5.381 1.00 93.06 143 ASP A N 1
ATOM 1138 C CA . ASP A 1 143 ? -14.421 10.172 5.955 1.00 93.06 143 ASP A CA 1
ATOM 1139 C C . ASP A 1 143 ? -13.484 9.016 6.320 1.00 93.06 143 ASP A C 1
ATOM 1141 O O . ASP A 1 143 ? -13.960 8.065 6.925 1.00 93.06 143 ASP A O 1
ATOM 1145 N N . TYR A 1 144 ? -12.193 9.062 5.974 1.00 95.69 144 TYR A N 1
ATOM 1146 C CA . TYR A 1 144 ? -11.276 7.934 6.136 1.00 95.69 144 TYR A CA 1
ATOM 1147 C C . TYR A 1 144 ? -10.031 8.291 6.948 1.00 95.69 144 TYR A C 1
ATOM 1149 O O . TYR A 1 144 ? -9.361 9.298 6.715 1.00 95.69 144 TYR A O 1
ATOM 1157 N N . LEU A 1 145 ? -9.671 7.394 7.858 1.00 97.44 145 LEU A N 1
ATOM 1158 C CA . LEU A 1 145 ? -8.394 7.370 8.556 1.00 97.44 145 LEU A CA 1
ATOM 1159 C C . LEU A 1 145 ? -7.838 5.946 8.469 1.00 97.44 145 LEU A C 1
ATOM 1161 O O . LEU A 1 145 ? -8.570 4.971 8.631 1.00 97.44 145 LEU A O 1
ATOM 1165 N N . PHE A 1 146 ? -6.546 5.829 8.195 1.00 97.75 146 PHE A N 1
ATOM 1166 C CA . PHE A 1 146 ? -5.861 4.548 8.073 1.00 97.75 146 PHE A CA 1
ATOM 1167 C C . PHE A 1 146 ? -4.737 4.469 9.094 1.00 97.75 146 PHE A C 1
ATOM 1169 O O . PHE A 1 146 ? -4.050 5.460 9.339 1.00 97.75 146 PHE A O 1
ATOM 1176 N N . THR A 1 147 ? -4.524 3.293 9.671 1.00 97.75 147 THR A N 1
ATOM 1177 C CA . THR A 1 147 ? -3.357 3.017 10.510 1.00 97.75 147 THR A CA 1
ATOM 1178 C C . THR A 1 147 ? -2.706 1.725 10.052 1.00 97.75 147 THR A C 1
ATOM 1180 O O . THR A 1 147 ? -3.390 0.722 9.863 1.00 97.75 147 THR A O 1
ATOM 1183 N N . VAL A 1 148 ? -1.390 1.765 9.877 1.00 96.25 148 VAL A N 1
ATOM 1184 C CA . VAL A 1 148 ? -0.560 0.613 9.520 1.00 96.25 148 VAL A CA 1
ATOM 1185 C C . VAL A 1 148 ? 0.353 0.325 10.703 1.00 96.25 148 VAL A C 1
ATOM 1187 O O . VAL A 1 148 ? 1.080 1.226 11.136 1.00 96.25 148 VAL A O 1
ATOM 1190 N N . SER A 1 149 ? 0.279 -0.889 11.241 1.00 95.81 149 SER A N 1
ATOM 1191 C CA . SER A 1 149 ? 1.205 -1.380 12.262 1.00 95.81 149 SER A CA 1
ATOM 1192 C C . SER A 1 149 ? 2.250 -2.274 11.602 1.00 95.81 149 SER A C 1
ATOM 1194 O O . SER A 1 149 ? 1.905 -3.065 10.724 1.00 95.81 149 SER A O 1
ATOM 1196 N N . PHE A 1 150 ? 3.500 -2.144 12.032 1.00 92.00 150 PHE A N 1
ATOM 1197 C CA . PHE A 1 150 ? 4.630 -2.907 11.519 1.00 92.00 150 PHE A CA 1
ATOM 1198 C C . PHE A 1 150 ? 5.269 -3.747 12.622 1.00 92.00 150 PHE A C 1
ATOM 1200 O O . PHE A 1 150 ? 5.284 -3.326 13.782 1.00 92.00 150 PHE A O 1
ATOM 1207 N N . ASP A 1 151 ? 5.811 -4.900 12.245 1.00 86.88 151 ASP A N 1
ATOM 1208 C CA . ASP A 1 151 ? 6.648 -5.733 13.105 1.00 86.88 151 ASP A CA 1
ATOM 1209 C C . ASP A 1 151 ? 8.128 -5.288 13.086 1.00 86.88 151 ASP A C 1
ATOM 1211 O O . ASP A 1 151 ? 8.507 -4.303 12.442 1.00 86.88 151 ASP A O 1
ATOM 1215 N N . ASP A 1 152 ? 8.982 -6.034 13.789 1.00 85.19 152 ASP A N 1
ATOM 1216 C CA . ASP A 1 152 ? 10.427 -5.774 13.867 1.00 85.19 152 ASP A CA 1
ATOM 1217 C C . ASP A 1 152 ? 11.158 -5.966 12.521 1.00 85.19 152 ASP A C 1
ATOM 1219 O O . ASP A 1 152 ? 12.283 -5.491 12.347 1.00 85.19 152 ASP A O 1
ATOM 1223 N N . PHE A 1 153 ? 10.530 -6.644 11.555 1.00 83.31 153 PHE A N 1
ATOM 1224 C CA . PHE A 1 153 ? 11.044 -6.856 10.201 1.00 83.31 153 PHE A CA 1
ATOM 1225 C C . PHE A 1 153 ? 10.481 -5.844 9.197 1.00 83.31 153 PHE A C 1
ATOM 1227 O O . PHE A 1 153 ? 10.744 -5.960 7.997 1.00 83.31 153 PHE A O 1
ATOM 1234 N N . ASN A 1 154 ? 9.760 -4.821 9.675 1.00 81.56 154 ASN A N 1
ATOM 1235 C CA . ASN A 1 154 ? 9.083 -3.821 8.855 1.00 81.56 154 ASN A CA 1
ATOM 1236 C C . ASN A 1 154 ? 8.032 -4.440 7.912 1.00 81.56 154 ASN A C 1
ATOM 1238 O O . ASN A 1 154 ? 7.729 -3.874 6.856 1.00 81.56 154 ASN A O 1
ATOM 1242 N N . GLU A 1 155 ? 7.469 -5.595 8.266 1.00 84.44 155 GLU A N 1
ATOM 1243 C CA . GLU A 1 155 ? 6.285 -6.163 7.630 1.00 84.44 155 GLU A CA 1
ATOM 1244 C C . GLU A 1 155 ? 5.007 -5.692 8.313 1.00 84.44 155 GLU A C 1
ATOM 1246 O O . GLU A 1 155 ? 5.024 -5.243 9.455 1.00 84.44 155 GLU A O 1
ATOM 1251 N N . ILE A 1 156 ? 3.896 -5.698 7.573 1.00 89.50 156 ILE A N 1
ATOM 1252 C CA . ILE A 1 156 ? 2.613 -5.245 8.118 1.00 89.50 156 ILE A CA 1
ATOM 1253 C C . ILE A 1 156 ? 2.083 -6.337 9.045 1.00 89.50 156 ILE A C 1
ATOM 1255 O O . ILE A 1 156 ? 1.727 -7.411 8.579 1.00 89.50 156 ILE A O 1
ATOM 1259 N N . ASP A 1 157 ? 1.991 -6.020 10.332 1.00 92.00 157 ASP A N 1
ATOM 1260 C CA . ASP A 1 157 ? 1.406 -6.883 11.365 1.00 92.00 157 ASP A CA 1
ATOM 1261 C C . ASP A 1 157 ? -0.123 -6.740 11.407 1.00 92.00 157 ASP A C 1
ATOM 1263 O O . ASP A 1 157 ? -0.878 -7.703 11.516 1.00 92.00 157 ASP A O 1
ATOM 1267 N N . SER A 1 158 ? -0.609 -5.503 11.289 1.00 96.00 158 SER A N 1
ATOM 1268 C CA . SER A 1 158 ? -2.041 -5.225 11.265 1.00 96.00 158 SER A CA 1
ATOM 1269 C C . SER A 1 158 ? -2.363 -3.952 10.502 1.00 96.00 158 SER A C 1
ATOM 1271 O O . SER A 1 158 ? -1.596 -2.982 10.465 1.00 96.00 158 SER A O 1
ATOM 1273 N N . PHE A 1 159 ? -3.556 -3.933 9.917 1.00 97.00 159 PHE A N 1
ATOM 1274 C CA . PHE A 1 159 ? -4.082 -2.774 9.213 1.00 97.00 159 PHE A CA 1
ATOM 1275 C C . PHE A 1 159 ? -5.413 -2.343 9.817 1.00 97.00 159 PHE A C 1
ATOM 1277 O O . PHE A 1 159 ? -6.271 -3.166 10.121 1.00 97.00 159 PHE A O 1
ATOM 1284 N N . MET A 1 160 ? -5.623 -1.040 9.969 1.00 97.94 160 MET A N 1
ATOM 1285 C CA . MET A 1 160 ? -6.861 -0.500 10.514 1.00 97.94 160 MET A CA 1
ATOM 1286 C C . MET A 1 160 ? -7.439 0.582 9.609 1.00 97.94 160 MET A C 1
ATOM 1288 O O . MET A 1 160 ? -6.751 1.517 9.197 1.00 97.94 160 MET A O 1
ATOM 1292 N N . LEU A 1 161 ? -8.738 0.455 9.355 1.00 97.38 161 LEU A N 1
ATOM 1293 C CA . LEU A 1 161 ? -9.579 1.411 8.653 1.00 97.38 161 LEU A CA 1
ATOM 1294 C C . LEU A 1 161 ? -10.566 2.028 9.639 1.00 97.38 161 LEU A C 1
ATOM 1296 O O . LEU A 1 161 ? -11.354 1.315 10.253 1.00 97.38 161 LEU A O 1
ATOM 1300 N N . GLU A 1 162 ? -10.599 3.348 9.725 1.00 97.75 162 GLU A N 1
ATOM 1301 C CA . GLU A 1 162 ? -11.585 4.084 10.507 1.00 97.75 162 GLU A CA 1
ATOM 1302 C C . GLU A 1 162 ? -12.381 5.025 9.604 1.00 97.75 162 GLU A C 1
ATOM 1304 O O . GLU A 1 162 ? -11.827 5.683 8.724 1.00 97.75 162 GLU A O 1
ATOM 1309 N N . MET A 1 163 ? -13.689 5.103 9.854 1.00 96.19 163 MET A N 1
ATOM 1310 C CA . MET A 1 163 ? -14.577 6.124 9.312 1.00 96.19 163 MET A CA 1
ATOM 1311 C C . MET A 1 163 ? -15.130 6.981 10.456 1.00 96.19 163 MET A C 1
ATOM 1313 O O . MET A 1 163 ? -16.203 6.665 10.985 1.00 96.19 163 MET A O 1
ATOM 1317 N N . PRO A 1 164 ? -14.423 8.051 10.875 1.00 91.94 164 PRO A N 1
ATOM 1318 C CA . PRO A 1 164 ? -14.725 8.776 12.112 1.00 91.94 164 PRO A CA 1
ATOM 1319 C C . PRO A 1 164 ? -16.149 9.338 12.160 1.00 91.94 164 PRO A C 1
ATOM 1321 O O . PRO A 1 164 ? -16.835 9.198 13.170 1.00 91.94 164 PRO A O 1
ATOM 1324 N N . ASN A 1 165 ? -16.632 9.887 11.041 1.00 92.56 165 ASN A N 1
ATOM 1325 C CA . ASN A 1 165 ? -17.985 10.446 10.931 1.00 92.56 165 ASN A CA 1
ATOM 1326 C C . ASN A 1 165 ? -19.086 9.388 11.102 1.00 92.56 165 ASN A C 1
ATOM 1328 O O . ASN A 1 165 ? -20.203 9.710 11.499 1.00 92.56 165 ASN A O 1
ATOM 1332 N N . ARG A 1 166 ? -18.767 8.120 10.825 1.00 93.56 166 ARG A N 1
ATOM 1333 C CA . ARG A 1 166 ? -19.665 6.968 10.991 1.00 93.56 166 ARG A CA 1
ATOM 1334 C C . ARG A 1 166 ? -19.370 6.177 12.261 1.00 93.56 166 ARG A C 1
ATOM 1336 O O . ARG A 1 166 ? -20.021 5.167 12.493 1.00 93.56 166 ARG A O 1
ATOM 1343 N N . LYS A 1 167 ? -18.370 6.610 13.042 1.00 95.00 167 LYS A N 1
ATOM 1344 C CA . LYS A 1 167 ? -17.853 5.923 14.234 1.00 95.00 167 LYS A CA 1
ATOM 1345 C C . LYS A 1 167 ? -17.608 4.433 14.000 1.00 95.00 167 LYS A C 1
ATOM 1347 O O . LYS A 1 167 ? -17.881 3.594 14.858 1.00 95.00 167 LYS A O 1
ATOM 1352 N N . LEU A 1 168 ? -17.111 4.126 12.811 1.00 96.75 168 LEU A N 1
ATOM 1353 C CA . LEU A 1 168 ? -16.864 2.773 12.355 1.00 96.75 168 LEU A CA 1
ATOM 1354 C C . LEU A 1 168 ? -15.364 2.536 12.317 1.00 96.75 168 LEU A C 1
ATOM 1356 O O . LEU A 1 168 ? -14.616 3.371 11.815 1.00 96.75 168 LEU A O 1
ATOM 1360 N N . LYS A 1 169 ? -14.934 1.387 12.820 1.00 97.69 169 LYS A N 1
ATOM 1361 C CA . LYS A 1 169 ? -13.544 0.938 12.790 1.00 97.69 169 LYS A CA 1
ATOM 1362 C C . LYS A 1 169 ? -13.513 -0.514 12.347 1.00 97.69 169 LYS A C 1
ATOM 1364 O O . LYS A 1 169 ? -14.307 -1.315 12.823 1.00 97.69 169 LYS A O 1
ATOM 1369 N N . ILE A 1 170 ? -12.602 -0.853 11.449 1.00 97.19 170 ILE A N 1
ATOM 1370 C CA . ILE A 1 170 ? -12.333 -2.226 11.037 1.00 97.19 170 ILE A CA 1
ATOM 1371 C C . ILE A 1 170 ? -10.844 -2.477 11.215 1.00 97.19 170 ILE A C 1
ATOM 1373 O O . ILE A 1 170 ? -10.032 -1.701 10.711 1.00 97.19 170 ILE A O 1
ATOM 1377 N N . VAL A 1 171 ? -10.501 -3.539 11.936 1.00 97.62 171 VAL A N 1
ATOM 1378 C CA . VAL A 1 171 ? -9.118 -3.980 12.132 1.00 97.62 171 VAL A CA 1
ATOM 1379 C C . VAL A 1 171 ? -8.929 -5.301 11.404 1.00 97.62 171 VAL A C 1
ATOM 1381 O O . VAL A 1 171 ? -9.765 -6.192 11.527 1.00 97.62 171 VAL A O 1
ATOM 1384 N N . TYR A 1 172 ? -7.862 -5.389 10.625 1.00 96.06 172 TYR A N 1
ATOM 1385 C CA . TYR A 1 172 ? -7.506 -6.515 9.778 1.00 96.06 172 TYR A CA 1
ATOM 1386 C C . TYR A 1 172 ? -6.226 -7.151 10.312 1.00 96.06 172 TYR A C 1
ATOM 1388 O O . TYR A 1 172 ? -5.247 -6.443 10.573 1.00 96.06 172 TYR A O 1
ATOM 1396 N N . TYR A 1 173 ? -6.267 -8.471 10.450 1.00 91.75 173 TYR A N 1
ATOM 1397 C CA . TYR A 1 173 ? -5.206 -9.320 10.977 1.00 91.75 173 TYR A CA 1
ATOM 1398 C C . TYR A 1 173 ? -4.847 -10.391 9.942 1.00 91.75 173 TYR A C 1
ATOM 1400 O O . TYR A 1 173 ? -5.748 -10.878 9.240 1.00 91.75 173 TYR A O 1
ATOM 1408 N N . ASP A 1 174 ? -3.558 -10.712 9.848 1.00 80.56 174 ASP A N 1
ATOM 1409 C CA . ASP A 1 174 ? -3.065 -11.948 9.222 1.00 80.56 174 ASP A CA 1
ATOM 1410 C C . ASP A 1 174 ? -3.327 -13.162 10.132 1.00 80.56 174 ASP A C 1
ATOM 1412 O O . ASP A 1 174 ? -3.623 -12.960 11.339 1.00 80.56 174 ASP A O 1
#

Radius of gyration: 21.09 Å; chains: 1; bounding box: 45×32×60 Å

Foldseek 3Di:
DLVVVCPPDHHSLRVLLVVLVVCCVVPVPPRDPVNSVCSSPVVVVLVPDPCNVVVVQVCCCPPPVDHPDVALQFDKAKDWFQKKFKDFLNHTDDIDRHIKIWIWTARNVQKIWIAIPPPGDTWIWGWDDDDLQKTKTQTPPNQWIKMFGADPVRHTQKIKIGRVVRRMIMITGD

Secondary structure (DSSP, 8-state):
-HHHHTTSS--HHHHHHHHHHHHHHH-TTT--HHHHHHHHHHHHHHHS-TTHHHHHHHHHHHHH-----S----EEEEEEESEEEEEETTEEEEEE---EEEEEEEETTTEEEEEEETTEEEEEEEEEEE-SSEEEEEESSTT-EEEEEE-TTS-EEEEEEEEGGGTEEEEEE-